Protein AF-A0A5J4Y618-F1 (afdb_monomer)

Foldseek 3Di:
DDPPVVVVVVVVVVVPPPVRVVVVVVVVVLLVVLVPDDNSVVVVCVVVVPDDPDPPPPPPPPPPDD

Solvent-accessible surface area (backbone atoms only — not comparable to full-atom values): 4212 Å² total; per-residue (Å²): 137,80,70,65,65,63,56,53,53,60,55,54,58,70,70,49,54,70,68,54,60,50,50,51,56,50,50,54,51,50,52,56,61,28,60,74,42,71,69,34,42,50,52,52,35,63,77,65,67,51,73,75,86,65,87,74,72,83,73,83,70,84,74,82,77,130

pLDDT: mean 72.79, std 17.67, range [45.69, 94.25]

Sequence (66 aa):
MQPAEKSNVLQAARQVPDACAGNLRNAWKQLKEWGSNDAGRGQIKEAMQLCPAANLSSDDEASHTT

Mean predicted aligned error: 13.65 Å

Radius of gyration: 18.12 Å; Cα contacts (8 Å, |Δi|>4): 16; chains: 1; bounding box: 25×45×36 Å

Structure (mmCIF, N/CA/C/O backbone):
data_AF-A0A5J4Y618-F1
#
_entry.id   AF-A0A5J4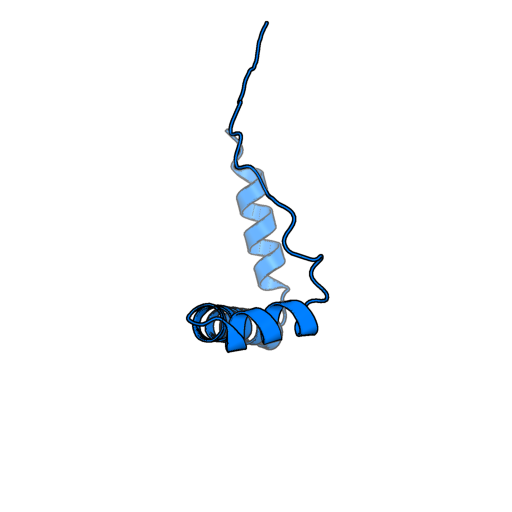Y618-F1
#
loop_
_atom_site.group_PDB
_atom_site.id
_atom_site.type_symbol
_atom_site.label_atom_id
_atom_site.label_alt_id
_atom_site.label_comp_id
_atom_site.label_asym_id
_atom_site.label_entity_id
_atom_site.label_seq_id
_atom_site.pdbx_PDB_ins_code
_atom_site.Cartn_x
_atom_si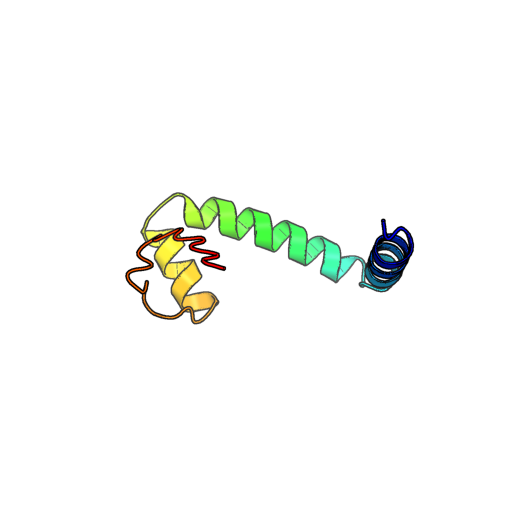te.Cartn_y
_atom_site.Cartn_z
_atom_site.occupancy
_atom_site.B_iso_or_equiv
_atom_site.auth_seq_id
_atom_site.auth_comp_id
_atom_site.auth_asym_id
_atom_site.auth_atom_id
_atom_site.pdbx_PDB_model_num
ATOM 1 N N . MET A 1 1 ? 5.750 30.459 -16.787 1.00 46.06 1 MET A N 1
ATOM 2 C CA . MET A 1 1 ? 5.047 29.275 -17.335 1.00 46.06 1 MET A CA 1
ATOM 3 C C . MET A 1 1 ? 6.100 28.295 -17.836 1.00 46.06 1 MET A C 1
ATOM 5 O O . MET A 1 1 ? 6.743 28.597 -18.830 1.00 46.06 1 MET A O 1
ATOM 9 N N . GLN A 1 2 ? 6.355 27.201 -17.10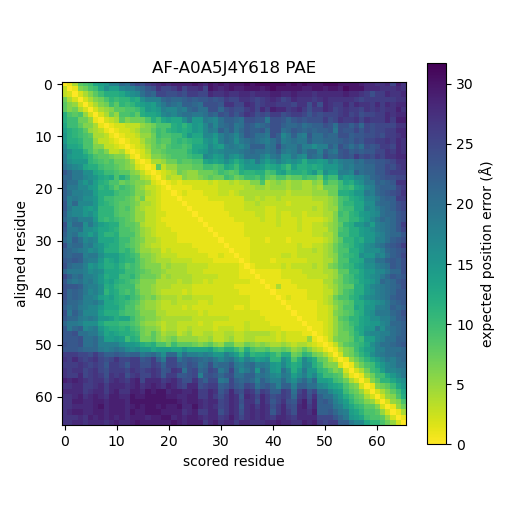9 1.00 48.28 2 GLN A N 1
ATOM 10 C CA . GLN A 1 2 ? 7.453 26.255 -17.378 1.00 48.28 2 GLN A CA 1
ATOM 11 C C . GLN A 1 2 ? 6.967 25.029 -18.185 1.00 48.28 2 GLN A C 1
ATOM 13 O O . GLN A 1 2 ? 6.309 24.151 -17.629 1.00 48.28 2 GLN A O 1
ATOM 18 N N . PRO A 1 3 ? 7.280 24.933 -19.493 1.00 55.53 3 PRO A N 1
ATOM 19 C CA . PRO A 1 3 ? 7.099 23.710 -20.284 1.00 55.53 3 PRO A CA 1
ATOM 20 C C . PRO A 1 3 ? 8.259 22.703 -20.134 1.00 55.53 3 PRO A C 1
ATOM 22 O O . PRO A 1 3 ? 8.090 21.528 -20.450 1.00 55.53 3 PRO A O 1
ATOM 25 N N . ALA A 1 4 ? 9.424 23.128 -19.629 1.00 54.97 4 ALA A N 1
ATOM 26 C CA . ALA A 1 4 ? 10.630 22.297 -19.560 1.00 54.97 4 ALA A CA 1
ATOM 27 C C . ALA A 1 4 ? 10.569 21.182 -18.495 1.00 54.97 4 ALA A C 1
ATOM 29 O O . ALA A 1 4 ? 11.048 20.076 -18.734 1.00 54.97 4 ALA A O 1
ATOM 30 N N . GLU A 1 5 ? 9.928 21.423 -17.347 1.00 51.06 5 GLU A N 1
ATOM 31 C CA . GLU A 1 5 ? 9.854 20.432 -16.258 1.00 51.06 5 GLU A CA 1
ATOM 32 C C . GLU A 1 5 ? 9.011 19.208 -16.626 1.00 51.06 5 GLU A C 1
ATOM 34 O O . GLU A 1 5 ? 9.379 18.078 -16.307 1.00 51.06 5 GLU A O 1
ATOM 39 N N . LYS A 1 6 ? 7.923 19.405 -17.381 1.00 52.50 6 LYS A N 1
ATOM 40 C CA . LYS A 1 6 ? 7.069 18.302 -17.852 1.00 52.50 6 LYS A CA 1
ATOM 41 C C . LYS A 1 6 ? 7.815 17.365 -18.806 1.00 52.50 6 LYS A C 1
ATOM 43 O O . LYS A 1 6 ? 7.578 16.159 -18.787 1.00 52.50 6 LYS A O 1
ATOM 48 N N . SER A 1 7 ? 8.731 17.914 -19.608 1.00 56.72 7 SER A N 1
ATOM 49 C CA . SER A 1 7 ? 9.540 17.151 -20.565 1.00 56.72 7 SER A CA 1
ATOM 50 C C . SER A 1 7 ? 10.495 16.182 -19.857 1.00 56.72 7 SER A C 1
ATOM 52 O O . SER A 1 7 ? 10.627 15.024 -20.251 1.00 56.72 7 SER A O 1
ATOM 54 N N . ASN A 1 8 ? 11.094 16.620 -18.746 1.00 60.19 8 ASN A N 1
ATOM 55 C CA . ASN A 1 8 ? 12.070 15.821 -18.009 1.00 60.19 8 ASN A CA 1
ATOM 56 C C . ASN A 1 8 ? 11.417 14.655 -17.243 1.00 60.19 8 ASN A C 1
ATOM 58 O O . ASN A 1 8 ? 11.941 13.543 -17.226 1.00 60.19 8 ASN A O 1
ATOM 62 N N . VAL A 1 9 ? 10.220 14.869 -16.682 1.00 62.97 9 VAL A N 1
ATOM 63 C CA . VAL A 1 9 ? 9.455 13.813 -15.989 1.00 62.97 9 VAL A CA 1
ATOM 64 C C . VAL A 1 9 ? 9.048 12.691 -16.949 1.00 62.97 9 VAL A C 1
ATOM 66 O O . VAL A 1 9 ? 9.172 11.514 -16.616 1.00 62.97 9 VAL A O 1
ATOM 69 N N . LEU A 1 10 ? 8.609 13.035 -18.163 1.00 59.75 10 LEU A N 1
ATOM 70 C CA . LEU A 1 10 ? 8.243 12.055 -19.193 1.00 59.75 10 LEU A CA 1
ATOM 71 C C . LEU A 1 10 ? 9.446 11.227 -19.666 1.00 59.75 10 LEU A C 1
ATOM 73 O O . LEU A 1 10 ? 9.306 10.038 -19.960 1.00 59.75 10 LEU A O 1
ATOM 77 N N . GLN A 1 11 ? 10.629 11.837 -19.726 1.00 60.88 11 GLN A N 1
ATOM 78 C CA . GLN A 1 11 ? 11.861 11.152 -20.101 1.00 60.88 11 GLN A CA 1
ATOM 79 C C . GLN A 1 11 ? 12.370 10.233 -18.980 1.00 60.88 11 GLN A C 1
ATOM 81 O O . GLN A 1 11 ? 12.763 9.103 -19.263 1.00 60.88 11 GLN A O 1
ATOM 86 N N . ALA A 1 12 ? 12.282 10.662 -17.718 1.00 61.22 12 ALA A N 1
ATOM 87 C CA . ALA A 1 12 ? 12.589 9.826 -16.558 1.00 61.22 12 ALA A CA 1
ATOM 88 C C . ALA A 1 12 ? 11.628 8.630 -16.438 1.00 61.22 12 ALA A C 1
ATOM 90 O O . ALA A 1 12 ? 12.063 7.509 -16.191 1.00 61.22 12 ALA A O 1
ATOM 91 N N . ALA A 1 13 ? 10.333 8.833 -16.709 1.00 60.84 13 ALA A N 1
ATOM 92 C CA . ALA A 1 13 ? 9.334 7.763 -16.703 1.00 60.84 13 ALA A CA 1
ATOM 93 C C . ALA A 1 13 ? 9.606 6.673 -17.758 1.00 60.84 13 ALA A C 1
ATOM 95 O O . ALA A 1 13 ? 9.276 5.513 -17.530 1.00 60.84 13 ALA A O 1
ATOM 96 N N . ARG A 1 14 ? 10.246 7.017 -18.886 1.00 62.44 14 ARG A N 1
ATOM 97 C CA . ARG A 1 14 ? 10.673 6.052 -19.919 1.00 62.44 14 ARG A CA 1
ATOM 98 C C . ARG A 1 14 ? 11.884 5.205 -19.522 1.00 62.44 14 ARG A C 1
ATOM 100 O O . ARG A 1 14 ? 12.124 4.188 -20.158 1.00 62.44 14 ARG A O 1
ATOM 107 N N . GLN A 1 15 ? 12.652 5.622 -18.516 1.00 65.31 15 GLN A N 1
ATOM 108 C CA . GLN A 1 15 ? 13.809 4.869 -18.011 1.00 65.31 15 GLN A CA 1
ATOM 109 C C . GLN A 1 15 ? 13.446 3.937 -16.850 1.00 65.31 15 GLN A C 1
ATOM 111 O O . GLN A 1 15 ? 14.286 3.174 -16.376 1.00 65.31 15 GLN A O 1
ATOM 116 N N . VAL A 1 16 ? 12.197 3.987 -16.384 1.00 66.56 16 VAL A N 1
ATOM 117 C CA . VAL A 1 16 ? 11.690 3.068 -15.370 1.00 66.56 16 VAL A CA 1
ATOM 118 C C . VAL A 1 16 ? 11.481 1.703 -16.030 1.00 66.56 16 VAL A C 1
ATOM 120 O O . VAL A 1 16 ? 10.751 1.628 -17.017 1.00 66.56 16 VAL A O 1
ATOM 123 N N . PRO A 1 17 ? 12.072 0.615 -15.503 1.00 76.75 17 PRO A N 1
ATOM 124 C CA . PRO A 1 17 ? 11.805 -0.726 -16.010 1.00 76.75 17 PRO A CA 1
ATOM 125 C C . PRO A 1 17 ? 10.295 -0.985 -16.037 1.00 76.75 17 PRO A C 1
ATOM 127 O O . PRO A 1 17 ? 9.618 -0.681 -15.052 1.00 76.75 17 PRO A O 1
ATOM 130 N N . ASP A 1 18 ? 9.757 -1.575 -17.108 1.00 70.81 18 ASP A N 1
ATOM 131 C CA . ASP A 1 18 ? 8.311 -1.834 -17.242 1.00 70.81 18 ASP A CA 1
ATOM 132 C C . ASP A 1 18 ? 7.717 -2.550 -16.015 1.00 70.81 18 ASP A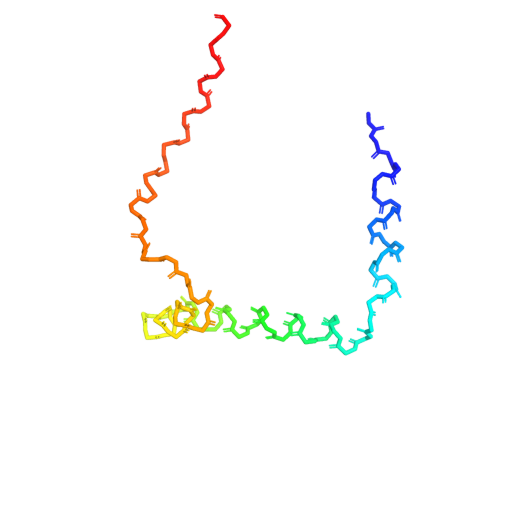 C 1
ATOM 134 O O . ASP A 1 18 ? 6.617 -2.229 -15.555 1.00 70.81 18 ASP A O 1
ATOM 138 N N . ALA A 1 19 ? 8.494 -3.457 -15.412 1.00 75.06 19 ALA A N 1
ATOM 139 C CA . ALA A 1 19 ? 8.139 -4.141 -14.173 1.00 75.06 19 ALA A CA 1
ATOM 140 C C . ALA A 1 19 ? 7.950 -3.179 -12.985 1.00 75.06 19 ALA A C 1
ATOM 142 O O . ALA A 1 19 ? 7.028 -3.356 -12.196 1.00 75.06 19 ALA A O 1
ATOM 143 N N . CYS A 1 20 ? 8.765 -2.130 -12.862 1.00 81.00 20 CYS A N 1
ATOM 144 C CA . CYS A 1 20 ? 8.653 -1.140 -11.790 1.00 81.00 20 CYS A CA 1
ATOM 145 C C . CYS A 1 20 ? 7.378 -0.294 -11.942 1.00 81.00 20 CYS A C 1
ATOM 147 O O . CYS A 1 20 ? 6.607 -0.162 -10.991 1.00 81.00 20 CYS A O 1
ATOM 149 N N . ALA A 1 21 ? 7.072 0.186 -13.152 1.00 83.62 21 ALA A N 1
ATOM 150 C CA . ALA A 1 21 ? 5.831 0.920 -13.411 1.00 83.62 21 ALA A CA 1
ATOM 151 C C . ALA A 1 21 ? 4.572 0.045 -13.229 1.00 83.62 21 ALA A C 1
ATOM 153 O O . ALA A 1 21 ? 3.519 0.535 -12.805 1.00 83.62 21 ALA A O 1
ATOM 154 N N . GLY A 1 22 ? 4.654 -1.249 -13.557 1.00 86.19 22 GLY A N 1
ATOM 155 C CA . GLY A 1 22 ? 3.600 -2.228 -13.281 1.00 86.19 22 GLY A CA 1
ATOM 156 C C . GLY A 1 22 ? 3.409 -2.477 -11.783 1.00 86.19 22 GLY A C 1
ATOM 157 O O . GLY A 1 22 ? 2.289 -2.388 -11.277 1.00 86.19 22 GLY A O 1
ATOM 158 N N . ASN A 1 23 ? 4.503 -2.700 -11.056 1.00 88.56 23 ASN A N 1
ATOM 159 C CA . ASN A 1 23 ? 4.488 -2.949 -9.616 1.00 88.56 23 ASN A CA 1
ATOM 160 C C . ASN A 1 23 ? 3.977 -1.742 -8.829 1.00 88.56 23 ASN A C 1
ATOM 162 O O . ASN A 1 23 ? 3.164 -1.920 -7.928 1.00 88.56 23 ASN A O 1
ATOM 166 N N . LEU A 1 24 ? 4.353 -0.518 -9.213 1.00 88.00 24 LEU A N 1
ATOM 167 C CA . LEU A 1 24 ? 3.817 0.704 -8.608 1.00 88.00 24 LEU A CA 1
ATOM 168 C C . LEU A 1 24 ? 2.300 0.806 -8.793 1.00 88.00 24 LEU A C 1
ATOM 170 O O . LEU A 1 24 ? 1.576 1.066 -7.835 1.00 88.00 24 LEU A O 1
ATOM 174 N N . ARG A 1 25 ? 1.789 0.548 -10.005 1.00 90.31 25 ARG A N 1
ATOM 175 C CA . ARG A 1 25 ? 0.338 0.537 -10.263 1.00 90.31 25 ARG A CA 1
ATOM 176 C C . ARG A 1 25 ? -0.389 -0.519 -9.429 1.00 90.31 25 ARG A C 1
ATOM 178 O O . ARG A 1 25 ? -1.484 -0.250 -8.941 1.00 90.31 25 ARG A O 1
ATOM 185 N N . ASN A 1 26 ? 0.205 -1.695 -9.250 1.00 92.00 26 ASN A N 1
ATOM 186 C CA . ASN A 1 26 ? -0.367 -2.758 -8.424 1.00 92.00 26 ASN A CA 1
ATOM 187 C C . ASN A 1 26 ? -0.321 -2.421 -6.927 1.00 92.00 26 ASN A C 1
ATOM 189 O O . ASN A 1 26 ? -1.304 -2.659 -6.228 1.00 92.00 26 ASN A O 1
ATOM 193 N N . ALA A 1 27 ? 0.767 -1.812 -6.454 1.00 91.38 27 ALA 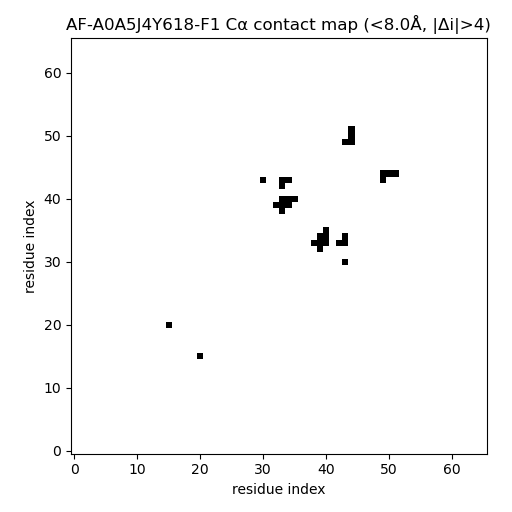A N 1
ATOM 194 C CA . ALA A 1 27 ? 0.890 -1.333 -5.081 1.00 91.38 27 ALA A CA 1
ATOM 195 C C . ALA A 1 27 ? -0.185 -0.282 -4.764 1.00 91.38 27 ALA A C 1
ATOM 197 O O . ALA A 1 27 ? -0.861 -0.384 -3.744 1.00 91.38 27 ALA A O 1
ATOM 198 N N . TRP A 1 28 ? -0.438 0.662 -5.678 1.00 92.00 28 TRP A N 1
ATOM 199 C CA . TRP A 1 28 ? -1.508 1.654 -5.518 1.00 92.00 28 TRP A CA 1
ATOM 200 C C . TRP A 1 28 ? -2.9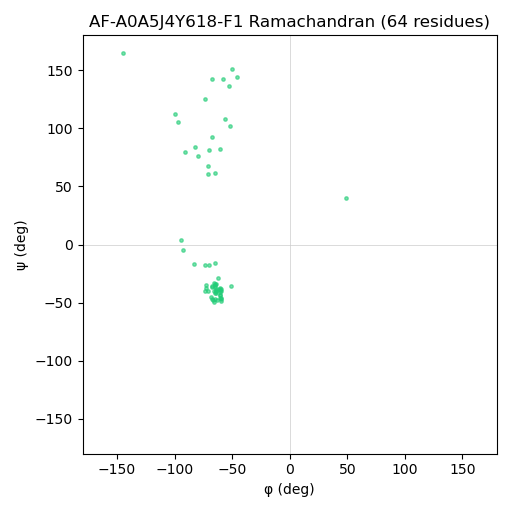04 1.035 -5.392 1.00 92.00 28 TRP A C 1
ATOM 202 O O . TRP A 1 28 ? -3.716 1.513 -4.599 1.00 92.00 28 TRP A O 1
ATOM 212 N N . LYS A 1 29 ? -3.194 -0.035 -6.142 1.00 94.25 29 LYS A N 1
ATOM 213 C CA . LYS A 1 29 ? -4.468 -0.761 -6.017 1.00 94.25 29 LYS A CA 1
ATOM 214 C C . LYS A 1 29 ? -4.599 -1.432 -4.649 1.00 94.25 29 LYS A C 1
ATOM 216 O O . LYS A 1 29 ? -5.618 -1.242 -3.994 1.00 94.25 29 LYS A O 1
ATOM 221 N N . GLN A 1 30 ? -3.554 -2.125 -4.193 1.00 92.12 30 GLN A N 1
ATOM 222 C CA . GLN A 1 30 ? -3.540 -2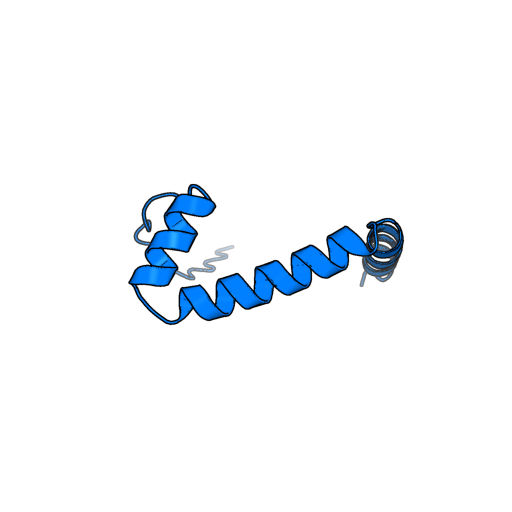.769 -2.874 1.00 92.12 30 GLN A CA 1
ATOM 223 C C . GLN A 1 30 ? -3.704 -1.760 -1.735 1.00 92.12 30 GLN A C 1
ATOM 225 O O . GLN A 1 30 ? -4.519 -1.977 -0.844 1.00 92.12 30 GLN A O 1
ATOM 230 N N . LEU A 1 31 ? -3.012 -0.617 -1.792 1.00 92.69 31 LEU A N 1
ATOM 231 C CA . LEU A 1 31 ? -3.170 0.442 -0.792 1.00 92.69 31 LEU A CA 1
ATOM 232 C C . LEU A 1 31 ? -4.609 0.970 -0.732 1.00 92.69 31 LEU A C 1
ATOM 234 O O . LEU A 1 31 ? -5.132 1.206 0.355 1.00 92.69 31 LEU A O 1
ATOM 238 N N . LYS A 1 32 ? -5.274 1.125 -1.884 1.00 92.38 32 LYS A N 1
ATOM 239 C CA . LYS A 1 32 ? -6.678 1.552 -1.940 1.00 92.38 32 LYS A CA 1
ATOM 240 C C . LYS A 1 32 ? -7.619 0.517 -1.318 1.00 92.38 32 LYS A C 1
ATOM 242 O O . LYS A 1 32 ? -8.543 0.892 -0.602 1.00 92.38 32 LYS A O 1
ATOM 247 N N . GLU A 1 33 ? -7.392 -0.765 -1.588 1.00 93.50 33 GLU A N 1
ATOM 248 C CA . GLU A 1 33 ? -8.187 -1.861 -1.026 1.00 93.50 33 GLU A CA 1
ATOM 249 C C . GLU A 1 33 ? -7.997 -1.965 0.491 1.00 93.50 33 GLU A C 1
ATOM 251 O O . GLU A 1 33 ? -8.977 -1.961 1.237 1.00 93.50 33 GLU A O 1
ATOM 256 N N . TRP A 1 34 ? -6.753 -1.967 0.970 1.00 90.88 34 TRP A N 1
ATOM 257 C CA . TRP A 1 34 ? -6.439 -2.026 2.399 1.00 90.88 34 TRP A CA 1
ATOM 258 C C . TRP A 1 34 ? -6.890 -0.773 3.156 1.00 90.88 34 TRP A C 1
ATOM 260 O O . TRP A 1 34 ? -7.341 -0.864 4.293 1.00 90.88 34 TRP A O 1
ATOM 270 N N . GLY A 1 35 ? -6.864 0.399 2.521 1.00 91.69 35 GLY A N 1
ATOM 271 C CA . GLY A 1 35 ? -7.326 1.646 3.134 1.00 91.69 35 GLY A CA 1
ATOM 272 C C . GLY A 1 35 ? -8.829 1.688 3.450 1.00 91.69 35 GLY A C 1
ATOM 273 O O . GLY A 1 35 ? -9.262 2.539 4.233 1.00 91.69 35 GLY A O 1
ATOM 274 N N . SER A 1 36 ? -9.628 0.777 2.879 1.00 93.31 36 SER A N 1
ATOM 275 C CA . SER A 1 36 ? -11.093 0.763 3.014 1.00 93.31 36 SER A CA 1
ATOM 276 C C . SER A 1 36 ? -11.609 0.377 4.407 1.00 93.31 36 SER A C 1
ATOM 278 O O . SER A 1 36 ? -12.760 0.669 4.725 1.00 93.31 36 SER A O 1
ATOM 2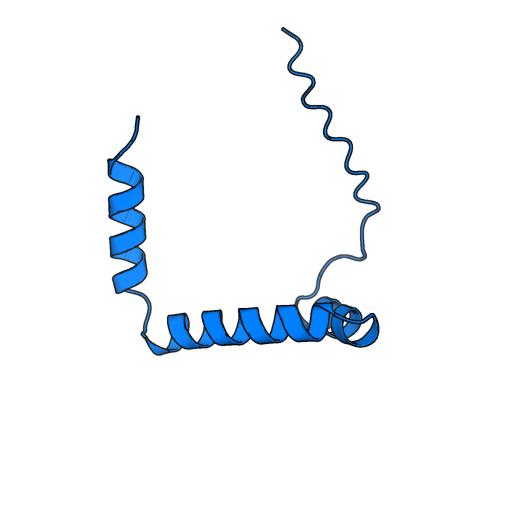80 N N . ASN A 1 37 ? -10.783 -0.240 5.257 1.00 91.69 37 ASN A N 1
ATOM 281 C CA . ASN A 1 37 ? -11.164 -0.659 6.608 1.00 91.69 37 ASN A CA 1
ATOM 282 C C . ASN A 1 37 ? -10.000 -0.517 7.608 1.00 91.69 37 ASN A C 1
ATOM 284 O O . ASN A 1 37 ? -8.847 -0.350 7.214 1.00 91.69 37 ASN A O 1
ATOM 288 N N . ASP A 1 38 ? -10.294 -0.562 8.912 1.00 90.06 38 ASP A N 1
ATOM 289 C CA . ASP A 1 38 ? -9.292 -0.340 9.968 1.00 90.06 38 ASP A CA 1
ATOM 290 C C . ASP A 1 38 ? -8.191 -1.401 10.009 1.00 90.06 38 ASP A C 1
ATOM 292 O O . ASP A 1 38 ? -7.028 -1.068 10.238 1.00 90.06 38 ASP A O 1
ATOM 296 N N . ALA A 1 39 ? -8.532 -2.664 9.742 1.00 90.56 39 ALA A N 1
ATOM 297 C CA . ALA A 1 39 ? -7.560 -3.752 9.728 1.00 90.56 39 ALA A CA 1
ATOM 298 C C . ALA A 1 39 ? -6.514 -3.545 8.621 1.00 90.56 39 ALA A C 1
ATOM 300 O O . ALA A 1 39 ? -5.312 -3.603 8.880 1.00 90.56 39 ALA A O 1
ATOM 301 N N . GLY A 1 40 ? -6.960 -3.222 7.406 1.00 91.88 40 GLY A N 1
ATOM 302 C CA . GLY A 1 40 ? -6.070 -2.933 6.288 1.00 91.88 40 GLY A CA 1
ATOM 303 C C . GLY A 1 40 ? -5.278 -1.636 6.485 1.00 91.88 40 GLY A C 1
ATOM 304 O O . GLY A 1 40 ? -4.090 -1.595 6.171 1.00 91.88 40 GLY A O 1
ATOM 305 N N . ARG A 1 41 ? -5.858 -0.597 7.105 1.00 90.06 41 ARG A N 1
ATOM 306 C CA . ARG A 1 41 ? -5.093 0.595 7.525 1.00 90.06 41 ARG A CA 1
ATOM 307 C C . ARG A 1 41 ? -3.981 0.253 8.522 1.00 90.06 41 ARG A C 1
ATOM 309 O O . ARG A 1 41 ? -2.891 0.817 8.423 1.00 90.06 41 ARG A O 1
ATOM 316 N N . GLY A 1 42 ? -4.226 -0.686 9.438 1.00 90.06 42 GLY A N 1
ATOM 317 C CA . GLY A 1 42 ? -3.208 -1.235 10.336 1.00 90.06 42 GLY A CA 1
ATOM 318 C C . GLY A 1 42 ? -2.055 -1.889 9.572 1.00 90.06 42 GLY A C 1
ATOM 319 O O . GLY A 1 42 ? -0.898 -1.536 9.791 1.00 90.06 42 GLY A O 1
ATOM 320 N N . GLN A 1 43 ? -2.375 -2.742 8.595 1.00 90.00 43 GLN A N 1
ATOM 321 C CA . GLN A 1 43 ? -1.375 -3.392 7.740 1.00 90.00 43 GLN A CA 1
ATOM 322 C C . GLN A 1 43 ? -0.538 -2.383 6.943 1.00 90.00 43 GLN A C 1
ATOM 324 O O . GLN A 1 43 ? 0.680 -2.528 6.855 1.00 90.00 43 GLN A O 1
ATOM 329 N N . ILE A 1 44 ? -1.160 -1.327 6.402 1.00 90.31 44 ILE A N 1
ATOM 330 C CA . ILE A 1 44 ? -0.444 -0.245 5.706 1.00 90.31 44 ILE A CA 1
ATOM 331 C C . ILE A 1 44 ? 0.555 0.433 6.647 1.00 90.31 44 ILE A C 1
ATOM 333 O O . ILE A 1 44 ? 1.707 0.660 6.269 1.00 90.31 44 ILE A O 1
ATOM 337 N N . LYS A 1 45 ? 0.119 0.758 7.868 1.00 89.25 45 LYS A N 1
ATOM 338 C CA . LYS A 1 45 ? 0.956 1.424 8.869 1.00 89.25 45 LYS A CA 1
ATOM 339 C C . LYS A 1 45 ? 2.191 0.592 9.208 1.00 89.25 45 LYS A C 1
ATOM 341 O O . LYS A 1 45 ? 3.291 1.140 9.234 1.00 89.25 45 LYS A O 1
ATOM 346 N N . GLU A 1 46 ? 2.018 -0.707 9.438 1.00 88.75 46 GLU A N 1
ATOM 347 C CA . GLU A 1 46 ? 3.125 -1.617 9.748 1.00 88.75 46 GLU A CA 1
ATOM 348 C C . GLU A 1 46 ? 4.059 -1.810 8.550 1.00 88.75 46 GLU A C 1
ATOM 350 O O . GLU A 1 46 ? 5.275 -1.674 8.688 1.00 88.75 46 GLU A O 1
ATOM 355 N N . ALA A 1 47 ? 3.507 -2.062 7.360 1.00 89.44 47 ALA A N 1
ATOM 356 C CA . ALA A 1 47 ? 4.296 -2.318 6.157 1.00 89.44 47 ALA A CA 1
ATOM 357 C C . ALA A 1 47 ? 5.142 -1.109 5.732 1.00 89.44 47 ALA A C 1
ATOM 359 O O . ALA A 1 47 ? 6.281 -1.274 5.302 1.00 89.44 47 ALA A O 1
ATOM 360 N N . MET A 1 48 ? 4.601 0.105 5.863 1.00 89.69 48 MET A N 1
ATOM 361 C CA . MET A 1 48 ? 5.297 1.337 5.481 1.00 89.69 48 MET A CA 1
ATOM 362 C C . MET A 1 48 ? 6.033 2.011 6.643 1.00 89.69 48 MET A C 1
ATOM 364 O O . MET A 1 48 ? 6.597 3.086 6.448 1.00 89.69 48 MET A O 1
ATOM 368 N N . GLN A 1 49 ? 6.038 1.394 7.834 1.00 89.12 49 GLN A N 1
ATOM 369 C CA . GLN A 1 49 ? 6.650 1.952 9.047 1.00 89.12 49 GLN A CA 1
ATOM 370 C C . GLN A 1 49 ? 6.220 3.409 9.280 1.00 89.12 49 GLN A C 1
ATOM 372 O O . GLN A 1 49 ? 7.023 4.275 9.631 1.00 89.12 49 GLN A O 1
ATOM 377 N N . LEU A 1 50 ? 4.939 3.693 9.030 1.00 84.62 50 LEU A N 1
ATOM 378 C CA . LEU A 1 50 ? 4.415 5.042 9.180 1.00 84.62 50 LEU A CA 1
ATOM 379 C C . LEU A 1 50 ? 4.430 5.413 10.659 1.00 84.62 50 LEU A C 1
ATOM 381 O O . LEU A 1 50 ? 4.099 4.596 11.528 1.00 84.62 50 LEU A O 1
ATOM 385 N N . CYS A 1 51 ? 4.753 6.674 10.938 1.00 80.62 51 CYS A N 1
ATOM 386 C CA . CYS A 1 51 ? 4.576 7.233 12.267 1.00 80.62 51 CYS A CA 1
ATOM 387 C C . CYS A 1 51 ? 3.143 6.949 12.764 1.00 80.62 51 CYS A C 1
ATOM 389 O O . CYS A 1 51 ? 2.210 6.846 11.954 1.00 80.62 51 CYS A O 1
ATOM 391 N N . PRO A 1 52 ? 2.926 6.831 14.089 1.00 72.88 52 PRO A N 1
ATOM 392 C CA . PRO A 1 52 ? 1.579 6.886 14.645 1.00 72.88 52 PRO A CA 1
ATOM 393 C C . PRO A 1 52 ? 0.836 8.058 14.013 1.00 72.88 52 PRO A C 1
ATOM 395 O O . PRO A 1 52 ? 1.478 9.072 13.740 1.00 72.88 52 PRO A O 1
ATOM 398 N N . ALA A 1 53 ? -0.471 7.914 13.762 1.00 63.38 53 ALA A N 1
ATOM 399 C CA . ALA A 1 53 ? -1.275 9.019 13.264 1.00 63.38 53 ALA A CA 1
ATOM 400 C C . ALA A 1 53 ? -1.036 10.210 14.197 1.00 63.38 53 ALA A C 1
ATOM 402 O O . ALA A 1 53 ? -1.518 10.231 15.329 1.00 63.38 53 ALA A O 1
ATOM 403 N N . ALA A 1 54 ? -0.204 11.151 13.753 1.00 56.50 54 ALA A N 1
ATOM 404 C CA . ALA A 1 54 ? -0.127 12.437 14.393 1.00 56.50 54 ALA A CA 1
ATOM 405 C C . ALA A 1 54 ? -1.550 12.984 14.310 1.00 56.50 54 ALA A C 1
ATOM 407 O O . ALA A 1 54 ? -2.231 12.759 13.303 1.00 56.50 54 ALA A O 1
ATOM 408 N N . ASN A 1 55 ? -2.015 13.671 15.349 1.00 50.66 55 ASN A N 1
ATOM 409 C CA . ASN A 1 55 ? -3.146 14.572 15.190 1.00 50.66 55 ASN A CA 1
ATOM 410 C C . ASN A 1 55 ? -2.707 15.629 14.172 1.00 50.66 55 ASN A C 1
ATOM 412 O O . ASN A 1 55 ? -2.206 16.688 14.540 1.00 50.66 55 ASN A O 1
ATOM 416 N N . LEU A 1 56 ? -2.811 15.301 12.884 1.00 50.62 56 LEU A N 1
ATOM 417 C CA . LEU A 1 56 ? -2.726 16.239 11.790 1.00 50.62 56 LEU A CA 1
ATOM 418 C C . LEU A 1 56 ? -4.010 17.050 11.913 1.00 50.62 56 LEU A C 1
ATOM 420 O O . LEU A 1 56 ? -5.024 16.739 11.293 1.00 50.62 56 LEU A O 1
ATOM 424 N N . SER A 1 57 ? -3.986 18.034 12.816 1.00 46.56 57 SER A N 1
ATOM 425 C CA . SER A 1 57 ? -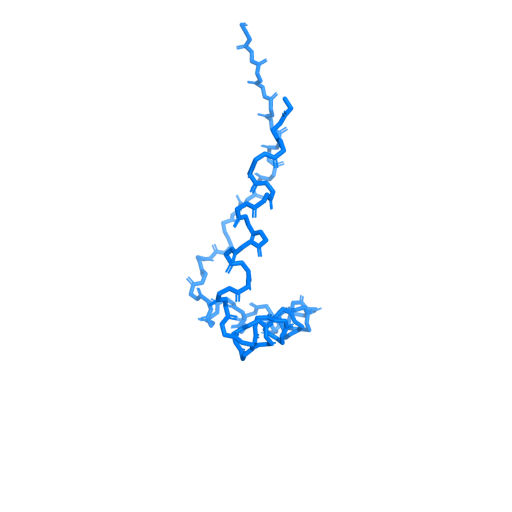4.898 19.159 12.736 1.00 46.56 57 SER A CA 1
ATOM 426 C C . SER A 1 57 ? -4.650 19.747 11.360 1.00 46.56 57 SER A C 1
ATOM 428 O O . SER A 1 57 ? -3.571 20.279 11.102 1.00 46.56 57 SER A O 1
ATOM 430 N N . SER A 1 58 ? -5.600 19.552 10.452 1.00 47.88 58 SER A N 1
ATOM 431 C CA . SER A 1 58 ? -5.618 20.231 9.164 1.00 47.88 58 SER A CA 1
ATOM 432 C C . SER A 1 58 ? -5.966 21.693 9.428 1.00 47.88 58 SER A C 1
ATOM 434 O O . SER A 1 58 ? -7.060 22.139 9.105 1.00 47.88 58 SER A O 1
ATOM 436 N N . ASP A 1 59 ? -5.063 22.410 10.091 1.00 46.12 59 ASP A N 1
ATOM 437 C CA . ASP A 1 59 ? -5.088 23.861 10.140 1.00 46.12 59 ASP A CA 1
ATOM 438 C C . ASP A 1 59 ? -4.429 24.321 8.840 1.00 46.12 59 ASP A C 1
ATOM 440 O O . ASP A 1 59 ? -3.216 24.508 8.737 1.00 46.12 59 ASP A O 1
ATOM 444 N N . ASP A 1 60 ? -5.249 24.357 7.792 1.00 53.09 60 ASP A N 1
ATOM 445 C CA . ASP A 1 60 ? -4.945 25.024 6.530 1.00 53.09 60 ASP A CA 1
ATOM 446 C C . ASP A 1 60 ? -4.989 26.542 6.781 1.00 53.09 60 ASP A C 1
ATOM 448 O O . ASP A 1 60 ? -5.816 27.260 6.237 1.00 53.09 60 ASP A O 1
ATOM 452 N N . GLU A 1 61 ? -4.137 27.048 7.673 1.00 51.94 61 GLU A N 1
ATOM 453 C CA . GLU A 1 61 ? -3.915 28.483 7.822 1.00 51.94 61 GLU A CA 1
ATOM 454 C C . GLU A 1 61 ? -2.755 28.862 6.909 1.00 51.94 61 GLU A C 1
ATOM 456 O O . GLU A 1 61 ? -1.604 29.056 7.310 1.00 51.94 61 GLU A O 1
ATOM 461 N N . ALA A 1 62 ? -3.091 28.997 5.627 1.00 55.81 62 ALA A N 1
ATOM 462 C CA . ALA A 1 62 ? -2.352 29.823 4.689 1.00 55.81 62 ALA A CA 1
ATOM 463 C C . ALA A 1 62 ? -2.449 31.307 5.101 1.00 55.81 62 ALA A C 1
ATOM 465 O O . ALA A 1 62 ? -2.933 32.148 4.348 1.00 55.81 62 ALA A O 1
ATOM 466 N N . SER A 1 63 ? -1.959 31.655 6.290 1.00 45.69 63 SER A N 1
ATOM 467 C CA . SER A 1 63 ? -1.729 33.038 6.694 1.00 45.69 63 SER A CA 1
ATOM 468 C C . SER A 1 63 ? -0.405 33.513 6.079 1.00 45.69 63 SER A C 1
ATOM 470 O O . SER A 1 63 ? 0.635 33.601 6.728 1.00 45.69 63 SER A O 1
ATOM 472 N N . HIS A 1 64 ? -0.442 33.810 4.774 1.00 47.47 64 HIS A N 1
ATOM 473 C CA . HIS A 1 64 ? 0.447 34.815 4.192 1.00 47.47 64 HIS A CA 1
ATOM 474 C C . HIS A 1 64 ? 0.024 36.170 4.767 1.00 47.47 64 HIS A C 1
ATOM 476 O O . HIS A 1 64 ? -0.857 36.831 4.219 1.00 47.47 64 HIS A O 1
ATOM 482 N N . THR A 1 65 ? 0.649 36.593 5.860 1.00 47.41 65 THR A N 1
ATOM 483 C CA . THR A 1 65 ? 0.560 37.985 6.307 1.00 47.41 65 THR A CA 1
ATOM 484 C C . THR A 1 65 ? 1.824 38.702 5.858 1.00 47.41 65 THR A C 1
ATOM 486 O O . THR A 1 65 ? 2.933 38.367 6.272 1.00 47.41 65 THR A O 1
ATOM 489 N N . THR A 1 66 ? 1.619 39.622 4.917 1.00 50.47 66 THR A N 1
ATOM 490 C CA . THR A 1 66 ? 2.562 40.676 4.517 1.00 50.47 66 THR A CA 1
ATOM 491 C C . THR A 1 66 ? 2.736 41.681 5.647 1.00 50.47 66 THR A C 1
ATOM 493 O O . THR A 1 66 ? 1.747 41.888 6.388 1.00 50.47 66 THR A O 1
#

Secondary structure (DSSP, 8-state):
--SHHHHHHHHHHTTS-HHHHHHHHHHHHHHHHHTTSHHHHHHHHHHTT-----------------